Protein AF-A0A5J9SQ29-F1 (afdb_monomer)

Organism: NCBI:txid38414

Mean predicted aligned error: 18.51 Å

pLDDT: mean 70.19, std 15.28, range [40.69, 90.31]

Structure (mmCIF, N/CA/C/O backbone):
data_AF-A0A5J9SQ29-F1
#
_entry.id   AF-A0A5J9SQ29-F1
#
loop_
_atom_site.group_PDB
_atom_site.id
_atom_site.type_symbol
_atom_site.label_atom_id
_atom_site.label_alt_id
_atom_site.label_comp_id
_atom_site.label_asym_id
_atom_site.label_entity_id
_atom_site.label_seq_id
_atom_site.pdbx_PDB_ins_code
_atom_site.Cartn_x
_atom_site.Cartn_y
_atom_site.Cartn_z
_atom_site.occupancy
_atom_site.B_iso_or_equiv
_atom_site.auth_seq_id
_atom_site.auth_comp_id
_atom_site.auth_asym_id
_atom_site.auth_atom_id
_atom_site.pdbx_PDB_model_num
ATOM 1 N N . MET A 1 1 ? -43.396 -2.462 70.221 1.00 40.88 1 MET A N 1
ATOM 2 C CA . MET A 1 1 ? -44.172 -2.033 69.031 1.00 40.88 1 MET A CA 1
ATOM 3 C C . MET A 1 1 ? -44.087 -0.511 69.019 1.00 40.88 1 MET A C 1
ATOM 5 O O . MET A 1 1 ? -44.404 0.061 70.042 1.00 40.88 1 MET A O 1
ATOM 9 N N . ALA A 1 2 ? -43.525 0.202 68.047 1.00 40.69 2 ALA A N 1
ATOM 10 C CA . ALA A 1 2 ? -43.707 0.109 66.607 1.00 40.69 2 ALA A CA 1
ATOM 11 C C . ALA A 1 2 ? -42.445 0.567 65.846 1.00 40.69 2 ALA A C 1
ATOM 13 O O . ALA A 1 2 ? -41.628 1.330 66.358 1.00 40.69 2 ALA A O 1
ATOM 14 N N . ALA A 1 3 ? -42.313 0.053 64.627 1.00 44.06 3 ALA A N 1
ATOM 15 C CA . ALA A 1 3 ? -41.226 0.296 63.694 1.00 44.06 3 ALA A CA 1
ATOM 16 C C . ALA A 1 3 ? -41.378 1.662 63.004 1.00 44.06 3 ALA A C 1
ATOM 18 O O . ALA A 1 3 ? -42.453 1.976 62.498 1.00 44.06 3 ALA A O 1
ATOM 19 N N . SER A 1 4 ? -40.296 2.440 62.941 1.00 47.81 4 SER A N 1
ATOM 20 C CA . SER A 1 4 ? -40.213 3.632 62.095 1.00 47.81 4 SER A CA 1
ATOM 21 C C . SER A 1 4 ? -39.478 3.250 60.811 1.00 47.81 4 SER A C 1
ATOM 23 O O . SER A 1 4 ? -38.272 3.007 60.822 1.00 47.81 4 SER A O 1
ATOM 25 N N . GLY A 1 5 ? -40.234 3.089 59.725 1.00 48.06 5 GLY A N 1
ATOM 26 C CA . GLY A 1 5 ? -39.716 2.733 58.407 1.00 48.06 5 GLY A CA 1
ATOM 27 C C . GLY A 1 5 ? -39.146 3.952 57.690 1.00 48.06 5 GLY A C 1
ATOM 28 O O . GLY A 1 5 ? -39.892 4.817 57.238 1.00 48.06 5 GLY A O 1
ATOM 29 N N . SER A 1 6 ? -37.827 4.014 57.546 1.00 46.94 6 SER A N 1
ATOM 30 C CA . SER A 1 6 ? -37.160 4.944 56.639 1.00 46.94 6 SER A CA 1
ATOM 31 C C . SER A 1 6 ? -37.208 4.388 55.213 1.00 46.94 6 SER A C 1
ATOM 33 O O . SER A 1 6 ? -36.606 3.366 54.892 1.00 46.94 6 SER A O 1
ATOM 35 N N . SER A 1 7 ? -37.954 5.070 54.344 1.00 54.81 7 SER A N 1
ATOM 36 C CA . SER A 1 7 ? -37.957 4.806 52.902 1.00 54.81 7 SER A CA 1
ATOM 37 C C . SER A 1 7 ? -36.647 5.312 52.285 1.00 54.81 7 SER A C 1
ATOM 39 O O . SER A 1 7 ? -36.343 6.497 52.436 1.00 54.81 7 SER A O 1
ATOM 41 N N . PRO A 1 8 ? -35.861 4.484 51.572 1.00 57.00 8 PRO A N 1
ATOM 42 C CA . PRO A 1 8 ? -34.704 4.978 50.849 1.00 57.00 8 PRO A CA 1
ATOM 43 C C . PRO A 1 8 ? -35.161 5.529 49.495 1.00 57.00 8 PRO A C 1
ATOM 45 O O . PRO A 1 8 ? -35.565 4.785 48.600 1.00 57.00 8 PRO A O 1
ATOM 48 N N . THR A 1 9 ? -35.091 6.851 49.338 1.00 57.16 9 THR A N 1
ATOM 49 C CA . THR A 1 9 ? -35.248 7.529 48.046 1.00 57.16 9 THR A CA 1
ATOM 50 C C . THR A 1 9 ? -34.151 7.050 47.098 1.00 57.16 9 THR A C 1
ATOM 52 O O . THR A 1 9 ? -33.002 7.485 47.161 1.00 57.16 9 THR A O 1
ATOM 55 N N . ARG A 1 10 ? -34.502 6.109 46.221 1.00 59.84 10 ARG A N 1
ATOM 56 C CA . ARG A 1 10 ? -33.638 5.625 45.144 1.00 59.84 10 ARG A CA 1
ATOM 57 C C . ARG A 1 10 ? -33.474 6.743 44.102 1.00 59.84 10 ARG A C 1
ATOM 59 O O . ARG A 1 10 ? -34.488 7.248 43.618 1.00 59.84 10 ARG A O 1
ATOM 66 N N . PRO A 1 11 ? -32.242 7.134 43.729 1.00 67.19 11 PRO A N 1
ATOM 67 C CA . PRO A 1 11 ? -32.040 8.117 42.672 1.00 67.19 11 PRO A CA 1
ATOM 68 C C . PRO A 1 11 ? -32.558 7.571 41.329 1.00 67.19 11 PRO A C 1
ATOM 70 O O . PRO A 1 11 ? -32.560 6.351 41.117 1.00 67.19 11 PRO A O 1
ATOM 73 N N . PRO A 1 12 ? -33.019 8.447 40.416 1.00 66.56 12 PRO A N 1
ATOM 74 C CA . PRO A 1 12 ? -33.556 8.032 39.127 1.00 66.56 12 PRO A CA 1
ATOM 75 C C . PRO A 1 12 ? -32.499 7.252 38.331 1.00 66.56 12 PRO A C 1
ATOM 77 O O . PRO A 1 12 ? -31.305 7.551 38.432 1.00 66.56 12 PRO A O 1
ATOM 80 N N . PRO A 1 13 ? -32.900 6.245 37.534 1.00 62.16 13 PRO A N 1
ATOM 81 C CA . PRO A 1 13 ? -31.962 5.488 36.724 1.00 62.16 13 PRO A CA 1
ATOM 82 C C . PRO A 1 13 ? -31.289 6.448 35.743 1.00 62.16 13 PRO A C 1
ATOM 84 O O . PRO A 1 13 ? -31.943 7.028 34.875 1.00 62.16 13 PRO A O 1
ATOM 87 N N . ALA A 1 14 ? -29.976 6.625 35.894 1.00 63.59 14 ALA A N 1
ATOM 88 C CA . ALA A 1 14 ? -29.164 7.320 34.913 1.00 63.59 14 ALA A CA 1
ATOM 89 C C . ALA A 1 14 ? -29.457 6.697 33.545 1.00 63.59 14 ALA A C 1
ATOM 91 O O . ALA A 1 14 ? -29.268 5.490 33.359 1.00 63.59 14 ALA A O 1
ATOM 92 N N . LYS A 1 15 ? -29.951 7.506 32.599 1.00 56.66 15 LYS A N 1
ATOM 93 C CA . LYS A 1 15 ? -30.047 7.115 31.193 1.00 56.66 15 LYS A CA 1
ATOM 94 C C . LYS A 1 15 ? -28.647 6.679 30.773 1.00 56.66 15 LYS A C 1
ATOM 96 O O . LYS A 1 15 ? -27.782 7.516 30.523 1.00 56.66 15 LYS A O 1
ATOM 101 N N . ARG A 1 16 ? -28.410 5.366 30.728 1.00 62.19 16 ARG A N 1
ATOM 102 C CA . ARG A 1 16 ? -27.259 4.790 30.041 1.00 62.19 16 ARG A CA 1
ATOM 103 C C . ARG A 1 16 ? -27.449 5.163 28.583 1.00 62.19 16 ARG A C 1
ATOM 105 O O . ARG A 1 16 ? -28.179 4.501 27.853 1.00 62.19 16 ARG A O 1
ATOM 112 N N . GLN A 1 17 ? -26.853 6.286 28.200 1.00 61.72 17 GLN A N 1
ATOM 113 C CA . GLN A 1 17 ? -26.703 6.684 26.819 1.00 61.72 17 GLN A CA 1
ATOM 114 C C . GLN A 1 17 ? -25.849 5.589 26.179 1.00 61.72 17 GLN A C 1
ATOM 116 O O . GLN A 1 17 ? -24.621 5.635 26.240 1.00 61.72 17 GLN A O 1
ATOM 121 N N . ASN A 1 18 ? -26.496 4.561 25.634 1.00 60.41 18 ASN A N 1
ATOM 122 C CA . ASN A 1 18 ? -25.857 3.609 24.747 1.00 60.41 18 ASN A CA 1
ATOM 123 C C . ASN A 1 18 ? -25.561 4.394 23.469 1.00 60.41 18 ASN A C 1
ATOM 125 O O . ASN A 1 18 ? -26.357 4.413 22.533 1.00 60.41 18 ASN A O 1
ATOM 129 N N . LYS A 1 19 ? -24.475 5.177 23.497 1.00 59.66 19 LYS A N 1
ATOM 130 C CA . LYS A 1 19 ? -23.898 5.732 22.281 1.00 59.66 19 LYS A CA 1
ATOM 131 C C . LYS A 1 19 ? -23.641 4.504 21.415 1.00 59.66 19 LYS A C 1
ATOM 133 O O . LYS A 1 19 ? -22.933 3.619 21.900 1.00 59.66 19 LYS A O 1
ATOM 138 N N . PRO A 1 20 ? -24.242 4.390 20.220 1.00 60.03 20 PRO A N 1
ATOM 139 C CA . PRO A 1 20 ? -23.885 3.297 19.339 1.00 60.03 20 PRO A CA 1
ATOM 140 C C . PRO A 1 20 ? -22.364 3.337 19.231 1.00 60.03 20 PRO A C 1
ATOM 142 O O . PRO A 1 20 ? -21.796 4.395 18.946 1.00 60.03 20 PRO A O 1
ATOM 145 N N . SER A 1 21 ? -21.706 2.228 19.570 1.00 60.19 21 SER A N 1
ATOM 146 C CA . SER A 1 21 ? -20.301 2.032 19.241 1.00 60.19 21 SER A CA 1
ATOM 147 C C . SER A 1 21 ? -20.232 2.032 17.724 1.00 60.19 21 SER A C 1
ATOM 149 O O . SER A 1 21 ? -20.311 0.991 17.080 1.00 60.19 21 SER A O 1
ATOM 151 N N . THR A 1 22 ? -20.187 3.223 17.136 1.00 54.25 22 THR A N 1
ATOM 152 C CA . THR A 1 22 ? -19.900 3.411 15.730 1.00 54.25 22 THR A CA 1
ATOM 153 C C . THR A 1 22 ? -18.457 2.976 15.592 1.00 54.25 22 THR A C 1
ATOM 155 O O . THR A 1 22 ? -17.545 3.755 15.881 1.00 54.25 22 THR A O 1
ATOM 158 N N . THR A 1 23 ? -18.248 1.708 15.229 1.00 55.56 23 THR A N 1
ATOM 159 C CA . THR A 1 23 ? -16.948 1.187 14.810 1.00 55.56 23 THR A CA 1
ATOM 160 C C . THR A 1 23 ? -16.561 1.984 13.580 1.00 55.56 23 THR A C 1
ATOM 162 O O . THR A 1 23 ? -16.916 1.675 12.446 1.00 55.56 23 THR A O 1
ATOM 165 N N . THR A 1 24 ? -15.930 3.119 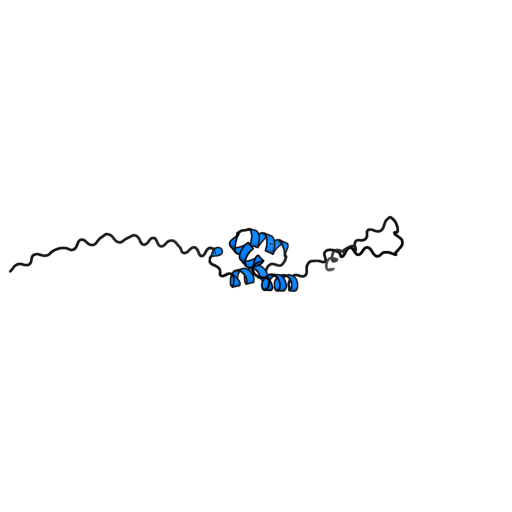13.839 1.00 64.94 24 THR A N 1
ATOM 166 C CA . THR A 1 24 ? -15.477 4.027 12.807 1.00 64.94 24 THR A CA 1
ATOM 167 C C . THR A 1 24 ? -14.293 3.327 12.166 1.00 64.94 24 THR A C 1
ATOM 169 O O . THR A 1 24 ? -13.574 2.589 12.832 1.00 64.94 24 THR A O 1
ATOM 172 N N . VAL A 1 25 ? -14.049 3.536 10.880 1.00 66.69 25 VAL A N 1
ATOM 173 C CA . VAL A 1 25 ? -12.948 2.862 10.170 1.00 66.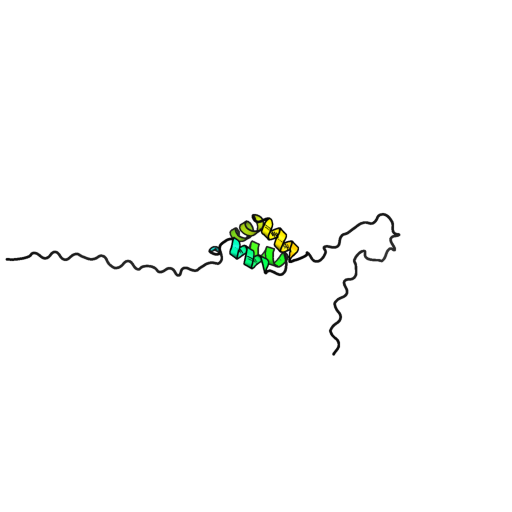69 25 VAL A CA 1
ATOM 174 C C . VAL A 1 25 ? -11.565 3.192 10.803 1.00 66.69 25 VAL A C 1
ATOM 176 O O . VAL A 1 25 ? -10.580 2.501 10.579 1.00 66.69 25 VAL A O 1
ATOM 179 N N . HIS A 1 26 ? -11.504 4.197 11.689 1.00 65.81 26 HIS A N 1
ATOM 180 C CA . HIS A 1 26 ? -10.392 4.501 12.601 1.00 65.81 26 HIS A CA 1
ATOM 181 C C . HIS A 1 26 ? -10.152 3.498 13.744 1.00 65.81 26 HIS A C 1
ATOM 183 O O . HIS A 1 26 ? -9.068 3.496 14.313 1.00 65.81 26 HIS A O 1
ATOM 189 N N . SER A 1 27 ? -11.141 2.681 14.106 1.00 68.12 27 SER A N 1
ATOM 190 C CA . SER A 1 27 ? -11.036 1.630 15.126 1.00 68.12 27 SER A CA 1
ATOM 191 C C . SER A 1 27 ? -10.449 0.328 14.577 1.00 68.12 27 SER A C 1
ATOM 193 O O . SER A 1 27 ? -10.191 -0.590 15.351 1.00 68.12 27 SER A O 1
ATOM 195 N N . LEU A 1 28 ? -10.253 0.222 13.256 1.00 73.88 28 LEU A N 1
ATOM 196 C CA . LEU A 1 28 ? -9.540 -0.901 12.658 1.00 73.88 28 LEU A CA 1
ATOM 197 C C . LEU A 1 28 ? -8.062 -0.803 13.051 1.00 73.88 28 LEU A C 1
ATOM 199 O O . LEU A 1 28 ? -7.444 0.248 12.878 1.00 73.88 28 LEU A O 1
ATOM 203 N N . GLY A 1 29 ? -7.500 -1.892 13.577 1.00 81.19 29 GLY A N 1
ATOM 204 C CA . GLY A 1 29 ? -6.068 -1.968 13.863 1.00 81.19 29 GLY A CA 1
ATOM 205 C C . GLY A 1 29 ? -5.229 -1.733 12.603 1.00 81.19 29 GLY A C 1
ATOM 206 O O . GLY A 1 29 ? -5.678 -2.018 11.488 1.00 81.19 29 GLY A O 1
ATOM 207 N N . GLU A 1 30 ? -4.007 -1.226 12.779 1.00 83.44 30 GLU A N 1
ATOM 208 C CA . GLU A 1 30 ? -3.121 -0.873 11.663 1.00 83.44 30 GLU A CA 1
ATOM 209 C C . GLU A 1 30 ? -2.884 -2.062 10.721 1.00 83.44 30 GLU A C 1
ATOM 211 O O . GLU A 1 30 ? -2.945 -1.896 9.506 1.00 83.44 30 GLU A O 1
ATOM 216 N N . ASP A 1 31 ? -2.727 -3.277 11.251 1.00 84.75 31 ASP A N 1
ATOM 217 C CA . ASP A 1 31 ? -2.525 -4.487 10.444 1.00 84.75 31 ASP A CA 1
ATOM 218 C C . ASP A 1 31 ? -3.698 -4.783 9.502 1.00 84.75 31 ASP A C 1
ATOM 220 O O . ASP A 1 31 ? -3.500 -5.107 8.328 1.00 84.75 31 ASP A O 1
ATOM 224 N N . LEU A 1 32 ? -4.931 -4.630 9.997 1.00 87.38 32 LEU A N 1
ATOM 225 C CA . LEU A 1 32 ? -6.139 -4.867 9.210 1.00 87.38 32 LEU A CA 1
ATOM 226 C C . LEU A 1 32 ? -6.319 -3.783 8.144 1.00 87.38 32 LEU A C 1
ATOM 228 O O . LEU A 1 32 ? -6.662 -4.082 7.001 1.00 87.38 32 LEU A O 1
ATOM 232 N N . LEU A 1 33 ? -6.030 -2.529 8.494 1.00 88.00 33 LEU A N 1
ATOM 233 C CA . LEU A 1 33 ? -6.028 -1.420 7.545 1.00 88.00 33 LEU A CA 1
ATOM 234 C C . LEU A 1 33 ? -5.014 -1.654 6.414 1.00 88.00 33 LEU A C 1
ATOM 236 O O . LEU A 1 33 ? -5.340 -1.479 5.239 1.00 88.00 33 LEU A O 1
ATOM 240 N N . LEU A 1 34 ? -3.796 -2.081 6.754 1.00 87.62 34 LEU A N 1
ATOM 241 C CA . LEU A 1 34 ? -2.759 -2.398 5.775 1.00 87.62 34 LEU A CA 1
ATOM 242 C C . LEU A 1 34 ? -3.162 -3.586 4.893 1.00 87.62 34 LEU A C 1
ATOM 244 O O . LEU A 1 34 ? -2.901 -3.552 3.694 1.00 87.62 34 LEU A O 1
ATOM 248 N N . ALA A 1 35 ? -3.833 -4.604 5.438 1.00 88.81 35 ALA A N 1
ATOM 249 C CA . ALA A 1 35 ? -4.356 -5.718 4.646 1.00 88.81 35 ALA A CA 1
ATOM 250 C C . ALA A 1 35 ? -5.392 -5.254 3.606 1.00 88.81 35 ALA A C 1
ATOM 252 O O . ALA A 1 35 ? -5.283 -5.616 2.435 1.00 88.81 35 ALA A O 1
ATOM 253 N N . ILE A 1 36 ? -6.331 -4.382 3.996 1.00 88.44 36 ILE A N 1
ATOM 254 C CA . ILE A 1 36 ? -7.323 -3.788 3.080 1.00 88.44 36 ILE A CA 1
ATOM 255 C C . ILE A 1 36 ? -6.622 -2.979 1.986 1.00 88.44 36 ILE A C 1
ATOM 257 O O . ILE A 1 36 ? -6.925 -3.102 0.800 1.00 88.44 36 ILE A O 1
ATOM 261 N N . PHE A 1 37 ? -5.642 -2.165 2.369 1.00 88.94 37 PHE A N 1
ATOM 262 C CA . PHE A 1 37 ? -4.875 -1.365 1.423 1.00 88.94 37 PHE A CA 1
ATOM 263 C C . PHE A 1 37 ? -4.017 -2.193 0.468 1.00 88.94 37 PHE A C 1
ATOM 265 O O . PHE A 1 37 ? -3.731 -1.730 -0.635 1.00 88.94 37 PHE A O 1
ATOM 272 N N . LEU A 1 38 ? -3.635 -3.415 0.839 1.00 88.12 38 LEU A N 1
ATOM 273 C CA . LEU A 1 38 ? -2.885 -4.316 -0.034 1.00 88.12 38 LEU A CA 1
ATOM 274 C C . LEU A 1 38 ? -3.736 -4.835 -1.204 1.00 88.12 38 LEU A C 1
ATOM 276 O O . LEU A 1 38 ? -3.199 -5.120 -2.274 1.00 88.12 38 LEU A O 1
ATOM 280 N N . GLN A 1 39 ? -5.056 -4.892 -1.016 1.00 86.94 39 GLN A N 1
ATOM 281 C CA . GLN A 1 39 ? -6.024 -5.304 -2.031 1.00 86.94 39 GLN A CA 1
ATOM 282 C C . GLN A 1 39 ? -6.263 -4.228 -3.109 1.00 86.94 39 GLN A C 1
ATOM 284 O O . GLN A 1 39 ? -6.885 -4.505 -4.133 1.00 86.94 39 GLN A O 1
ATOM 289 N N . LEU A 1 40 ? -5.775 -2.996 -2.917 1.00 87.38 40 LEU A N 1
ATOM 290 C CA . LEU A 1 40 ? -5.951 -1.918 -3.893 1.00 87.38 40 LEU A CA 1
ATOM 291 C C . LEU A 1 40 ? -5.087 -2.163 -5.144 1.00 87.38 40 LEU A C 1
ATOM 293 O O . LEU A 1 40 ? -3.881 -2.323 -5.001 1.00 87.38 40 LEU A O 1
ATOM 297 N N . PRO A 1 41 ? -5.647 -2.094 -6.366 1.00 79.50 41 PRO A N 1
ATOM 298 C CA . PRO A 1 41 ? -4.967 -2.505 -7.601 1.00 79.50 41 PRO A CA 1
ATOM 299 C C . PRO A 1 41 ? -3.935 -1.497 -8.130 1.00 79.50 41 PRO A C 1
ATOM 301 O O . PRO A 1 41 ? -3.260 -1.756 -9.121 1.00 79.50 41 PRO A O 1
ATOM 304 N N . SER A 1 42 ? -3.847 -0.297 -7.542 1.00 81.50 42 SER A N 1
ATOM 305 C CA . SER A 1 42 ? -2.920 0.735 -8.013 1.00 81.50 42 SER A CA 1
ATOM 306 C C . SER A 1 42 ? -2.375 1.606 -6.888 1.00 81.50 42 SER A C 1
ATOM 308 O O . SER A 1 42 ? -3.062 1.911 -5.904 1.00 81.50 42 SER A O 1
ATOM 310 N N . LEU A 1 43 ? -1.144 2.089 -7.074 1.00 82.62 43 LEU A N 1
ATOM 311 C CA . LEU A 1 43 ? -0.508 3.023 -6.147 1.00 82.62 43 LEU A CA 1
ATOM 312 C C . LEU A 1 43 ? -1.306 4.329 -6.020 1.00 82.62 43 LEU A C 1
ATOM 314 O O . LEU A 1 43 ? -1.432 4.871 -4.927 1.00 82.62 43 LEU A O 1
ATOM 318 N N . ALA A 1 44 ? -1.901 4.809 -7.114 1.00 83.00 44 ALA A N 1
ATOM 319 C CA . ALA A 1 44 ? -2.715 6.021 -7.106 1.00 83.00 44 ALA A CA 1
ATOM 320 C C . ALA A 1 44 ? -3.979 5.868 -6.241 1.00 83.00 44 ALA A C 1
ATOM 322 O O . ALA A 1 44 ? -4.356 6.795 -5.522 1.00 83.00 44 ALA A O 1
ATOM 323 N N . THR A 1 45 ? -4.634 4.702 -6.280 1.00 86.12 45 THR A N 1
ATOM 324 C CA . THR A 1 45 ? -5.769 4.401 -5.391 1.00 86.12 45 THR A CA 1
ATOM 325 C C . THR A 1 45 ? -5.338 4.258 -3.938 1.00 86.12 45 THR A C 1
ATOM 327 O O . THR A 1 45 ? -6.016 4.793 -3.066 1.00 86.12 45 THR A O 1
ATOM 330 N N . LEU A 1 46 ? -4.187 3.630 -3.675 1.00 88.69 46 LEU A N 1
ATOM 331 C CA . LEU A 1 46 ? -3.616 3.542 -2.329 1.00 88.69 46 LEU A CA 1
ATOM 332 C C . LEU A 1 46 ? -3.352 4.926 -1.734 1.00 88.69 46 LEU A C 1
ATOM 334 O O . LEU A 1 46 ? -3.767 5.207 -0.614 1.00 88.69 46 LEU A O 1
ATOM 338 N N . VAL A 1 47 ? -2.696 5.808 -2.490 1.00 87.19 47 VAL A N 1
ATOM 339 C CA . VAL A 1 47 ? -2.382 7.166 -2.030 1.00 87.19 47 VAL A CA 1
ATOM 340 C C . VAL A 1 47 ? -3.663 7.950 -1.755 1.00 87.19 47 VAL A C 1
ATOM 342 O O . VAL A 1 47 ? -3.780 8.552 -0.691 1.00 87.19 47 VAL A O 1
ATOM 345 N N . ARG A 1 48 ? -4.654 7.902 -2.655 1.00 87.88 48 ARG A N 1
ATOM 346 C CA . ARG A 1 48 ? -5.946 8.570 -2.429 1.00 87.88 48 ARG A CA 1
ATOM 347 C C . ARG A 1 48 ? -6.653 8.054 -1.176 1.00 87.88 48 ARG A C 1
ATOM 349 O O . ARG A 1 48 ? -7.097 8.866 -0.373 1.00 87.88 48 ARG A O 1
ATOM 356 N N . ALA A 1 49 ? -6.701 6.737 -0.976 1.00 90.31 49 ALA A N 1
ATOM 357 C CA . ALA A 1 49 ? -7.317 6.133 0.203 1.00 90.31 49 ALA A CA 1
ATOM 358 C C . ALA A 1 49 ? -6.580 6.519 1.497 1.00 90.31 49 ALA A C 1
ATOM 360 O O . ALA A 1 49 ? -7.207 6.951 2.462 1.00 90.31 49 ALA A O 1
ATOM 361 N N . ALA A 1 50 ? -5.249 6.453 1.509 1.00 88.25 50 ALA A N 1
ATOM 362 C CA . ALA A 1 50 ? -4.442 6.793 2.678 1.00 88.25 50 ALA A CA 1
ATOM 363 C C . ALA A 1 50 ? -4.530 8.282 3.054 1.00 88.25 50 ALA A C 1
ATOM 365 O O . ALA A 1 50 ? -4.434 8.624 4.228 1.00 88.25 50 ALA A O 1
ATOM 366 N N . LEU A 1 51 ? -4.730 9.175 2.080 1.00 88.00 51 LEU A N 1
ATOM 367 C CA . LEU A 1 51 ? -4.855 10.615 2.319 1.00 88.00 51 LEU A CA 1
ATOM 368 C C . LEU A 1 51 ? -6.219 11.045 2.875 1.00 88.00 51 LEU A C 1
ATOM 370 O O . LEU A 1 51 ? -6.335 12.182 3.328 1.00 88.00 51 LEU A O 1
ATOM 374 N N . THR A 1 52 ? -7.222 10.161 2.900 1.00 88.81 52 THR A N 1
ATOM 375 C CA . THR A 1 52 ? -8.536 10.468 3.496 1.00 88.81 52 THR A CA 1
ATOM 376 C C . THR A 1 52 ? -8.437 10.794 4.984 1.00 88.81 52 THR A C 1
ATOM 378 O O . THR A 1 52 ? -9.218 11.598 5.490 1.00 88.81 52 THR A O 1
ATOM 381 N N . CYS A 1 53 ? -7.451 10.230 5.692 1.00 83.44 53 CYS A N 1
ATOM 382 C CA . CYS A 1 53 ? -7.181 10.611 7.068 1.00 83.44 53 CYS A CA 1
ATOM 383 C C . CYS A 1 53 ? -5.706 10.476 7.474 1.00 83.44 53 CYS A C 1
ATOM 385 O O . CYS A 1 53 ? -4.947 9.637 6.987 1.00 83.44 53 CYS A O 1
ATOM 387 N N . ARG A 1 54 ? -5.294 11.318 8.430 1.00 85.38 54 ARG A N 1
ATOM 388 C CA . ARG A 1 54 ? -3.908 11.369 8.924 1.00 85.38 54 ARG A CA 1
ATOM 389 C C . ARG A 1 54 ? -3.428 10.046 9.545 1.00 85.38 54 ARG A C 1
ATOM 391 O O . ARG A 1 54 ? -2.304 9.663 9.224 1.00 85.38 54 ARG A O 1
ATOM 398 N N . PRO A 1 55 ? -4.229 9.328 10.363 1.00 86.38 55 PRO A N 1
ATOM 399 C CA . PRO A 1 55 ? -3.804 8.049 10.933 1.00 86.38 55 PRO A CA 1
ATOM 400 C C . PRO A 1 55 ? -3.511 6.985 9.871 1.00 86.38 55 PRO A C 1
ATOM 402 O O . PRO A 1 55 ? -2.529 6.262 9.985 1.00 86.38 55 PRO A O 1
ATOM 405 N N . TRP A 1 56 ? -4.299 6.920 8.793 1.00 88.19 56 TRP A N 1
ATOM 406 C CA . TRP A 1 56 ? -4.076 5.932 7.732 1.00 88.19 56 TRP A CA 1
ATOM 407 C C . TRP A 1 56 ? -2.841 6.244 6.907 1.00 88.19 56 TRP A C 1
ATOM 409 O O . TRP A 1 56 ? -2.045 5.350 6.618 1.00 88.19 56 TRP A O 1
ATOM 419 N N . ARG A 1 57 ? -2.638 7.525 6.577 1.00 88.44 57 ARG A N 1
ATOM 420 C CA . ARG A 1 57 ? -1.391 7.980 5.960 1.00 88.44 57 ARG A CA 1
ATOM 421 C C . ARG A 1 57 ? -0.189 7.594 6.818 1.00 88.44 57 ARG A C 1
ATOM 423 O O . ARG A 1 57 ? 0.806 7.129 6.267 1.00 88.44 57 ARG A O 1
ATOM 430 N N . HIS A 1 58 ? -0.279 7.791 8.133 1.00 87.81 58 HIS A N 1
ATOM 431 C CA . HIS A 1 58 ? 0.783 7.427 9.063 1.00 87.81 58 HIS A CA 1
ATOM 432 C C . HIS A 1 58 ? 1.038 5.914 9.055 1.00 87.81 58 HIS A C 1
ATOM 434 O O . HIS A 1 58 ? 2.163 5.516 8.783 1.00 87.81 58 HIS A O 1
ATOM 440 N N . ALA A 1 59 ? 0.011 5.077 9.226 1.00 88.94 59 ALA A N 1
ATOM 441 C CA . ALA A 1 59 ? 0.149 3.615 9.208 1.00 88.94 59 ALA A CA 1
ATOM 442 C C . ALA A 1 59 ? 0.826 3.098 7.920 1.00 88.94 59 ALA A C 1
ATOM 444 O O . ALA A 1 59 ? 1.745 2.278 7.961 1.00 88.94 59 ALA A O 1
ATOM 445 N N . VAL A 1 60 ? 0.437 3.635 6.758 1.00 88.38 60 VAL A N 1
ATOM 446 C CA . VAL A 1 60 ? 1.037 3.275 5.461 1.00 88.38 60 VAL A CA 1
ATOM 447 C C . VAL A 1 60 ? 2.482 3.764 5.328 1.00 88.38 60 VAL A C 1
ATOM 449 O O . VAL A 1 60 ? 3.339 3.039 4.815 1.00 88.38 60 VAL A O 1
ATOM 452 N N . ALA A 1 61 ? 2.772 4.995 5.754 1.00 86.50 61 ALA A N 1
ATOM 453 C CA . ALA A 1 61 ? 4.108 5.582 5.649 1.00 86.50 61 ALA A CA 1
ATOM 454 C C . ALA A 1 61 ? 5.109 4.909 6.602 1.00 86.50 61 ALA A C 1
ATOM 456 O O . ALA A 1 61 ? 6.241 4.614 6.200 1.00 86.50 61 ALA A O 1
ATOM 457 N N . SER A 1 62 ? 4.662 4.617 7.822 1.00 88.00 62 SER A N 1
ATOM 458 C CA . SER A 1 62 ? 5.443 4.016 8.903 1.00 88.00 62 SER A CA 1
ATOM 459 C C . SER A 1 62 ? 5.701 2.523 8.708 1.00 88.00 62 SER A C 1
ATOM 461 O O . SER A 1 62 ? 6.538 1.969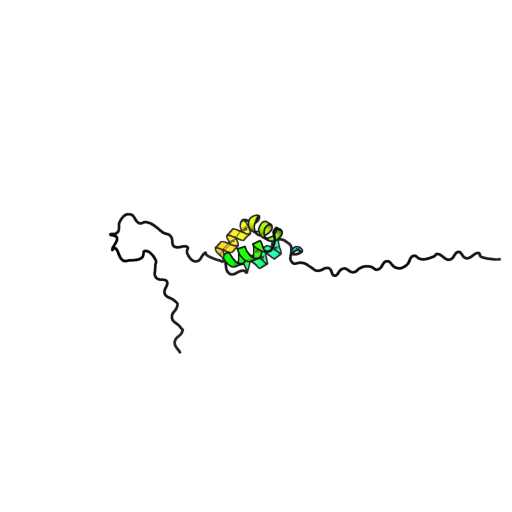 9.412 1.00 88.00 62 SER A O 1
ATOM 463 N N . SER A 1 63 ? 5.069 1.874 7.718 1.00 88.94 63 SER A N 1
ATOM 464 C CA . SER A 1 63 ? 5.308 0.468 7.370 1.00 88.94 63 SER A CA 1
ATOM 465 C C . SER A 1 63 ? 6.103 0.308 6.058 1.00 88.94 63 SER A C 1
ATOM 467 O O . SER A 1 63 ? 5.546 0.315 4.953 1.00 88.94 63 SER A O 1
ATOM 469 N N . PRO A 1 64 ? 7.441 0.125 6.116 1.00 86.50 64 PRO A N 1
ATOM 470 C CA . PRO A 1 64 ? 8.254 -0.185 4.938 1.00 86.50 64 PRO A CA 1
ATOM 471 C C . PRO A 1 64 ? 7.917 -1.550 4.331 1.00 86.50 64 PRO A C 1
ATOM 473 O O . PRO A 1 64 ? 7.959 -1.713 3.112 1.00 86.50 64 PRO A O 1
ATOM 476 N N . ALA A 1 65 ? 7.584 -2.533 5.173 1.00 88.94 65 ALA A N 1
ATOM 477 C CA . ALA A 1 65 ? 7.256 -3.887 4.737 1.00 88.94 65 ALA A CA 1
ATOM 478 C C . ALA A 1 65 ? 5.988 -3.907 3.875 1.00 88.94 65 ALA A C 1
ATOM 480 O O . ALA A 1 65 ? 5.987 -4.531 2.813 1.00 88.94 65 ALA A O 1
ATOM 481 N N . PHE A 1 66 ? 4.956 -3.161 4.282 1.00 89.19 66 PHE A N 1
ATOM 482 C CA . PHE A 1 66 ? 3.741 -2.977 3.495 1.00 89.19 66 PHE A CA 1
ATOM 483 C C . PHE A 1 66 ? 4.049 -2.385 2.116 1.00 89.19 66 PHE A C 1
ATOM 485 O O . PHE A 1 66 ? 3.678 -2.966 1.100 1.00 89.19 66 PHE A O 1
ATOM 492 N N . ARG A 1 67 ? 4.804 -1.279 2.058 1.00 86.50 67 ARG A N 1
ATOM 493 C CA . ARG A 1 67 ? 5.144 -0.609 0.790 1.00 86.50 67 ARG A CA 1
ATOM 494 C C . ARG A 1 67 ? 5.932 -1.509 -0.165 1.00 86.50 67 ARG A C 1
ATOM 496 O O . ARG A 1 67 ? 5.704 -1.451 -1.371 1.00 86.50 67 ARG A O 1
ATOM 503 N N . ARG A 1 68 ? 6.835 -2.348 0.356 1.00 86.25 68 ARG A N 1
ATOM 504 C CA . ARG A 1 68 ? 7.565 -3.344 -0.448 1.00 86.25 68 ARG A CA 1
ATOM 505 C C . ARG A 1 68 ? 6.625 -4.398 -1.028 1.00 86.25 68 ARG A C 1
ATOM 507 O O . ARG A 1 68 ? 6.668 -4.633 -2.229 1.00 86.25 68 ARG A O 1
ATOM 514 N N . ARG A 1 69 ? 5.752 -4.981 -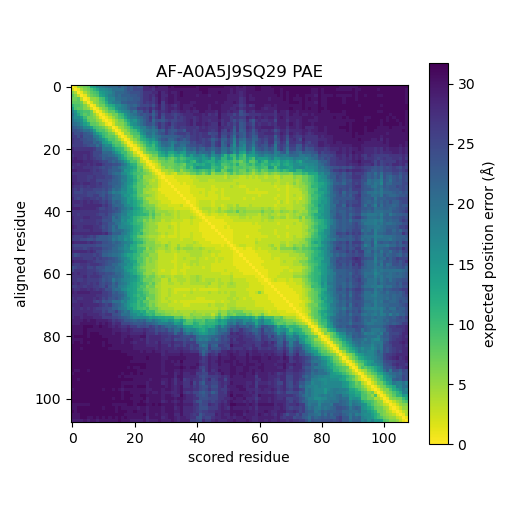0.199 1.00 87.75 69 ARG A N 1
ATOM 515 C CA . ARG A 1 69 ? 4.757 -5.973 -0.643 1.00 87.75 69 ARG A CA 1
ATOM 516 C C . ARG A 1 69 ? 3.799 -5.386 -1.670 1.00 87.75 69 ARG A C 1
ATOM 518 O O . ARG A 1 69 ? 3.568 -6.003 -2.698 1.00 87.75 69 ARG A O 1
ATOM 525 N N . PHE A 1 70 ? 3.313 -4.171 -1.430 1.00 87.12 70 PHE A N 1
ATOM 526 C CA . PHE A 1 70 ? 2.431 -3.474 -2.357 1.00 87.12 70 PHE A CA 1
ATOM 527 C C . PHE A 1 70 ? 3.096 -3.273 -3.724 1.00 87.12 70 PHE A C 1
ATOM 529 O O . PHE A 1 70 ? 2.497 -3.589 -4.737 1.00 87.12 70 PHE A O 1
ATOM 536 N N . ARG A 1 71 ? 4.353 -2.813 -3.772 1.00 83.44 71 ARG A N 1
ATOM 537 C CA . ARG A 1 71 ? 5.095 -2.652 -5.038 1.00 83.44 71 ARG A CA 1
ATOM 538 C C . ARG A 1 71 ? 5.427 -3.977 -5.729 1.00 83.44 71 ARG A C 1
ATOM 540 O O . ARG A 1 71 ? 5.534 -3.997 -6.946 1.00 83.44 71 ARG A O 1
ATOM 547 N N . ALA A 1 72 ? 5.616 -5.053 -4.967 1.00 85.31 72 ALA A N 1
ATOM 548 C CA . ALA A 1 72 ? 5.843 -6.385 -5.523 1.00 85.31 72 ALA A CA 1
ATOM 549 C C . ALA A 1 72 ? 4.567 -6.967 -6.155 1.00 85.31 72 ALA A C 1
ATOM 551 O O . ALA A 1 72 ? 4.643 -7.619 -7.190 1.00 85.31 72 ALA A O 1
ATOM 552 N N . LEU A 1 73 ? 3.405 -6.713 -5.542 1.00 84.56 73 LEU A N 1
ATOM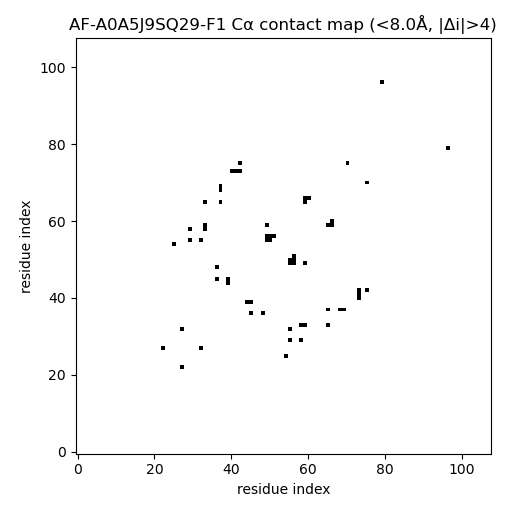 553 C CA . LEU A 1 73 ? 2.096 -7.147 -6.044 1.00 84.56 73 LEU A CA 1
ATOM 554 C C . LEU A 1 73 ? 1.564 -6.251 -7.165 1.00 84.56 73 LEU A C 1
ATOM 556 O O . LEU A 1 73 ? 0.875 -6.734 -8.057 1.00 84.56 73 LEU A O 1
ATOM 560 N N . HIS A 1 74 ? 1.909 -4.965 -7.125 1.00 81.00 74 HIS A N 1
ATOM 561 C CA . HIS A 1 74 ? 1.492 -3.952 -8.091 1.00 81.00 74 HIS A CA 1
ATOM 562 C C . HIS A 1 74 ? 2.737 -3.348 -8.743 1.00 81.00 74 HIS A C 1
ATOM 564 O O . HIS A 1 74 ? 3.167 -2.258 -8.337 1.00 81.00 74 HIS A O 1
ATOM 570 N N . PRO A 1 75 ? 3.349 -4.048 -9.723 1.00 69.44 75 PRO A N 1
ATOM 571 C CA . PRO A 1 75 ? 4.447 -3.492 -10.492 1.00 69.44 75 PRO A CA 1
ATOM 572 C C . PRO A 1 75 ? 3.996 -2.146 -11.060 1.00 69.44 75 PRO A C 1
ATOM 574 O O . PRO A 1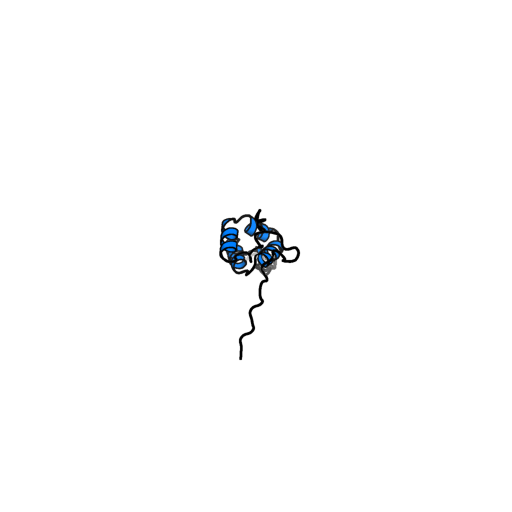 75 ? 2.911 -2.073 -11.647 1.00 69.44 75 PRO A O 1
ATOM 577 N N . PRO A 1 76 ? 4.767 -1.061 -10.872 1.00 65.44 76 PRO A N 1
ATOM 578 C CA . PRO A 1 76 ? 4.435 0.184 -11.535 1.00 65.44 76 PRO A CA 1
ATOM 579 C C . PRO A 1 76 ? 4.383 -0.111 -13.039 1.00 65.44 76 PRO A C 1
ATOM 581 O O . PRO A 1 76 ? 5.338 -0.707 -13.549 1.00 65.44 76 PRO A O 1
ATOM 584 N N . PRO A 1 77 ? 3.299 0.258 -13.751 1.00 61.53 77 PRO A N 1
ATOM 585 C CA . PRO A 1 77 ? 3.332 0.227 -15.204 1.00 61.53 77 PRO A CA 1
ATOM 586 C C . PRO A 1 77 ? 4.544 1.063 -15.589 1.00 61.53 77 PRO A C 1
ATOM 588 O O . PRO A 1 77 ? 4.636 2.213 -15.158 1.00 61.53 77 PRO A O 1
ATOM 591 N N . PHE A 1 78 ? 5.515 0.414 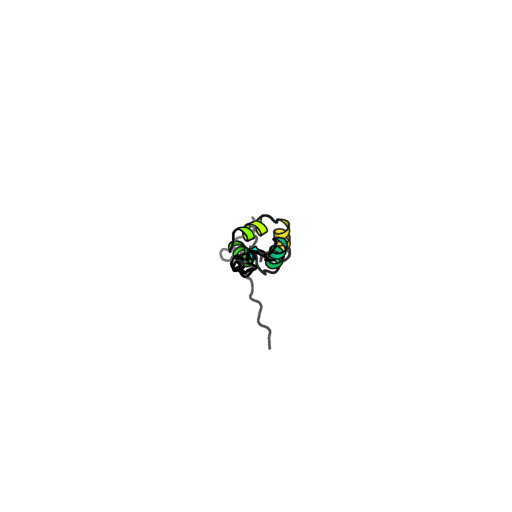-16.235 1.00 57.03 78 PHE A N 1
ATOM 592 C CA . PHE A 1 78 ? 6.855 0.928 -16.482 1.00 57.03 78 PHE A CA 1
ATOM 593 C C . PHE A 1 78 ? 6.806 2.435 -16.754 1.00 57.03 78 PHE A C 1
ATOM 595 O O . PHE A 1 78 ? 6.360 2.863 -17.818 1.00 57.03 78 PHE A O 1
ATOM 602 N N . LEU A 1 79 ? 7.229 3.251 -15.781 1.00 60.41 79 LEU A N 1
ATOM 603 C CA . LEU A 1 79 ? 7.608 4.624 -16.083 1.00 60.41 79 LEU A CA 1
ATOM 604 C C . LEU A 1 79 ? 8.788 4.467 -17.032 1.00 60.41 79 LEU A C 1
ATOM 606 O O . LEU A 1 79 ? 9.830 3.973 -16.603 1.00 60.41 79 LEU A O 1
ATOM 610 N N . GLY A 1 80 ? 8.562 4.750 -18.318 1.00 55.25 80 GLY A N 1
ATOM 611 C CA . GLY A 1 80 ? 9.535 4.542 -19.383 1.00 55.25 80 GLY A CA 1
ATOM 612 C C . GLY A 1 80 ? 10.927 4.954 -18.920 1.00 55.25 80 GLY A C 1
ATOM 613 O O . GLY A 1 80 ? 11.145 6.093 -18.509 1.00 55.25 80 GLY A O 1
ATOM 614 N N . LEU A 1 81 ? 11.850 3.996 -18.917 1.00 53.81 81 LEU A N 1
ATOM 615 C CA . LEU A 1 81 ? 13.255 4.265 -18.664 1.00 53.81 81 LEU A CA 1
ATOM 616 C C . LEU A 1 81 ? 13.768 5.097 -19.843 1.00 53.81 81 LEU A C 1
ATOM 618 O O . LEU A 1 81 ? 14.026 4.558 -20.917 1.00 53.81 81 LEU A O 1
ATOM 622 N N . PHE A 1 82 ? 13.883 6.411 -19.658 1.00 55.91 82 PHE A N 1
ATOM 623 C CA . PHE A 1 82 ? 14.544 7.297 -20.614 1.00 55.91 82 PHE A CA 1
ATOM 624 C C . PHE A 1 82 ? 16.058 7.075 -20.532 1.00 55.91 82 PHE A C 1
ATOM 626 O O . PHE A 1 82 ? 16.777 7.830 -19.881 1.00 55.91 82 PHE A O 1
ATOM 633 N N . PHE A 1 83 ? 16.557 6.010 -21.156 1.00 47.09 83 PHE A N 1
ATOM 634 C CA . PHE A 1 83 ? 17.986 5.893 -21.418 1.00 47.09 83 PHE A CA 1
ATOM 635 C C . PHE A 1 83 ? 18.314 6.753 -22.636 1.00 47.09 83 PHE A C 1
ATOM 637 O O . PHE A 1 83 ? 17.938 6.423 -23.759 1.00 47.09 83 PHE A O 1
ATOM 644 N N . GLN A 1 84 ? 19.030 7.857 -22.426 1.00 47.94 84 GLN A N 1
ATOM 645 C CA . GLN A 1 84 ? 19.747 8.506 -23.515 1.00 47.94 84 GLN A CA 1
ATOM 646 C C . GLN A 1 84 ? 20.924 7.591 -23.871 1.00 47.94 84 GLN A C 1
ATOM 648 O O . GLN A 1 84 ? 21.961 7.629 -23.217 1.00 47.94 84 GLN A O 1
ATOM 653 N N . VAL A 1 85 ? 20.738 6.710 -24.857 1.00 48.94 85 VAL A N 1
ATOM 654 C CA . VAL A 1 85 ? 21.838 5.941 -25.451 1.00 48.94 85 VAL A CA 1
ATOM 655 C C . VAL A 1 85 ? 22.722 6.945 -26.199 1.00 48.94 85 VAL A C 1
ATOM 657 O O . VAL A 1 85 ? 22.243 7.555 -27.158 1.00 48.94 85 VAL A O 1
ATOM 660 N N . PRO A 1 86 ? 23.984 7.183 -25.793 1.00 50.62 86 PRO A N 1
ATOM 661 C CA . PRO A 1 86 ? 24.882 8.002 -26.583 1.00 50.62 86 PRO A CA 1
ATOM 662 C C . PRO A 1 86 ? 25.377 7.133 -27.739 1.00 50.62 86 PRO A C 1
ATOM 664 O O . PRO A 1 86 ? 26.304 6.346 -27.577 1.00 50.62 86 PRO A O 1
ATOM 667 N N . GLY A 1 87 ? 24.710 7.236 -28.888 1.00 54.78 87 GLY A N 1
ATOM 668 C CA . GLY A 1 87 ? 25.157 6.586 -30.119 1.00 54.78 87 GLY A CA 1
ATOM 669 C C . GLY A 1 87 ? 24.090 5.753 -30.813 1.00 54.78 87 GLY A C 1
ATOM 670 O O . GLY A 1 87 ? 24.216 4.539 -30.914 1.00 54.78 87 GLY A O 1
ATOM 671 N N . ALA A 1 88 ? 23.059 6.407 -31.333 1.00 48.38 88 ALA A N 1
ATOM 672 C CA . ALA A 1 88 ? 22.398 5.962 -32.551 1.00 48.38 88 ALA A CA 1
ATOM 673 C C . ALA A 1 88 ? 21.792 7.202 -33.207 1.00 48.38 88 ALA A C 1
ATOM 675 O O . ALA A 1 88 ? 20.959 7.871 -32.600 1.00 48.38 88 ALA A O 1
ATOM 676 N N . GLU A 1 89 ? 22.298 7.525 -34.395 1.00 50.62 89 GLU A N 1
ATOM 677 C CA . GLU A 1 89 ? 21.818 8.546 -35.329 1.00 50.62 89 GLU A CA 1
ATOM 678 C C . GLU A 1 89 ? 20.340 8.898 -35.118 1.00 50.62 89 GLU A C 1
ATOM 680 O O . GLU A 1 89 ? 19.425 8.113 -35.388 1.00 50.62 89 GLU A O 1
ATOM 685 N N . GLN A 1 90 ? 20.124 10.100 -34.593 1.00 48.12 90 GLN A N 1
ATOM 686 C CA . GLN A 1 90 ? 18.812 10.679 -34.373 1.00 48.12 90 GLN A CA 1
ATOM 687 C C . GLN A 1 90 ? 18.184 10.947 -35.743 1.00 48.12 90 GLN A C 1
ATOM 689 O O . GLN A 1 90 ? 18.399 11.990 -36.354 1.00 48.12 90 GLN A O 1
ATOM 694 N N . THR A 1 91 ? 17.399 9.998 -36.254 1.00 53.78 91 THR A N 1
ATOM 695 C CA . THR A 1 91 ? 16.460 10.321 -37.331 1.00 53.78 91 THR A CA 1
ATOM 696 C C . THR A 1 91 ? 15.452 11.324 -36.754 1.00 53.78 91 THR A C 1
ATOM 698 O O . THR A 1 91 ? 14.850 11.045 -35.714 1.00 53.78 91 THR A O 1
ATOM 701 N N . PRO A 1 92 ? 15.263 12.506 -37.365 1.00 56.81 92 PRO A N 1
ATOM 702 C CA . PRO A 1 92 ? 14.636 13.654 -36.700 1.00 56.81 92 PRO A CA 1
ATOM 703 C C . PRO A 1 92 ? 13.154 13.471 -36.327 1.00 56.81 92 PRO A C 1
ATOM 705 O O . PRO A 1 92 ? 12.584 14.334 -35.666 1.00 56.81 92 PRO A O 1
ATOM 708 N N . ASN A 1 93 ? 12.526 12.354 -36.709 1.00 61.78 93 ASN A N 1
ATOM 709 C CA . ASN A 1 93 ? 11.072 12.194 -36.666 1.00 61.78 93 ASN A CA 1
ATOM 710 C C . ASN A 1 93 ? 10.590 10.957 -35.886 1.00 61.78 93 ASN A C 1
ATOM 712 O O . ASN A 1 93 ? 9.391 10.684 -35.888 1.00 61.78 93 ASN A O 1
ATOM 716 N N . THR A 1 94 ? 11.476 10.197 -35.233 1.00 57.34 94 THR A N 1
ATOM 717 C CA . THR A 1 94 ? 11.063 8.998 -34.484 1.00 57.34 94 THR A CA 1
ATOM 718 C C . THR A 1 94 ? 10.927 9.337 -32.995 1.00 57.34 94 THR A C 1
ATOM 720 O O . THR A 1 94 ? 11.945 9.567 -32.339 1.00 57.34 94 THR A O 1
ATOM 723 N N . PRO A 1 95 ? 9.710 9.395 -32.417 1.00 56.34 95 PRO A N 1
ATOM 724 C CA . PRO A 1 95 ? 9.565 9.603 -30.983 1.00 56.34 95 PRO A CA 1
ATOM 725 C C . PRO A 1 95 ? 10.171 8.415 -30.227 1.00 56.34 95 PRO A C 1
ATOM 727 O O . PRO A 1 95 ? 9.859 7.261 -30.506 1.00 56.34 95 PRO A O 1
ATOM 730 N N . ALA A 1 96 ? 11.014 8.700 -29.232 1.00 59.03 96 ALA A N 1
ATOM 731 C CA . ALA A 1 96 ? 11.692 7.719 -28.376 1.00 59.03 96 ALA A CA 1
ATOM 732 C C . ALA A 1 96 ? 10.750 6.980 -27.395 1.00 59.03 96 ALA A C 1
ATOM 734 O O . ALA A 1 96 ? 11.172 6.524 -26.333 1.00 59.03 96 ALA A O 1
ATOM 735 N N . PHE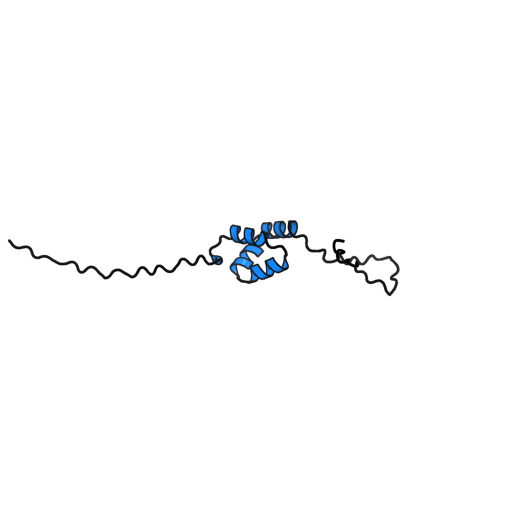 A 1 97 ? 9.463 6.881 -27.728 1.00 55.97 97 PHE A N 1
ATOM 736 C CA . PHE A 1 97 ? 8.462 6.176 -26.943 1.00 55.97 97 PHE A CA 1
ATOM 737 C C . PHE A 1 97 ? 8.048 4.900 -27.677 1.00 55.97 97 PHE A C 1
ATOM 739 O O . PHE A 1 97 ? 7.657 4.978 -28.842 1.00 55.97 97 PHE A O 1
ATOM 746 N N . PRO A 1 98 ? 8.073 3.724 -27.024 1.00 60.50 98 PRO A N 1
ATOM 747 C CA . PRO A 1 98 ? 7.467 2.541 -27.606 1.00 60.50 98 PRO A CA 1
ATOM 748 C C . PRO A 1 98 ? 5.959 2.784 -27.740 1.00 60.50 98 PRO A C 1
ATOM 750 O O . PRO A 1 98 ? 5.279 3.097 -26.760 1.00 60.50 98 PRO A O 1
ATOM 753 N N . HIS A 1 99 ? 5.434 2.655 -28.957 1.00 60.34 99 HIS A N 1
ATOM 754 C CA . HIS A 1 99 ? 3.998 2.678 -29.204 1.00 60.34 99 HIS A CA 1
ATOM 755 C C . HIS A 1 99 ? 3.352 1.500 -28.460 1.00 60.34 99 HIS A C 1
ATOM 757 O O . HIS A 1 99 ? 3.469 0.345 -28.862 1.00 60.34 99 HIS A O 1
ATOM 763 N N . LEU A 1 100 ? 2.686 1.785 -27.341 1.00 54.59 100 LEU A N 1
ATOM 764 C CA . LEU A 1 100 ? 1.854 0.808 -26.651 1.00 54.59 100 LEU A CA 1
ATOM 765 C C . LEU A 1 100 ? 0.619 0.557 -27.516 1.00 54.59 100 LEU A C 1
ATOM 767 O O . LEU A 1 100 ? -0.278 1.396 -27.590 1.00 54.59 100 LEU A O 1
ATOM 771 N N . HIS A 1 101 ? 0.587 -0.583 -28.201 1.00 62.97 101 HIS A N 1
ATOM 772 C CA . HIS A 1 101 ? -0.576 -0.989 -28.976 1.00 62.97 101 HIS A CA 1
ATOM 773 C C . HIS A 1 101 ? -1.718 -1.386 -28.026 1.00 62.97 101 HIS A C 1
ATOM 775 O O . HIS A 1 101 ? -1.525 -2.258 -27.174 1.00 62.97 101 HIS A O 1
ATOM 781 N N . PRO A 1 102 ? -2.914 -0.784 -28.156 1.00 61.47 102 PRO A N 1
ATOM 782 C CA . PRO A 1 102 ? -4.107 -1.283 -27.489 1.00 61.47 102 PRO A CA 1
ATOM 783 C C . PRO A 1 102 ? -4.370 -2.734 -27.903 1.00 61.47 102 PRO A C 1
ATOM 785 O O . PRO A 1 102 ? -4.253 -3.083 -29.078 1.00 61.47 102 PRO A O 1
ATOM 788 N N . CYS A 1 103 ? -4.714 -3.575 -26.928 1.00 53.72 103 CYS A N 1
ATOM 789 C CA . CYS A 1 103 ? -5.057 -4.977 -27.148 1.00 53.72 103 CYS A CA 1
ATOM 790 C C . CYS A 1 103 ? -6.188 -5.082 -28.197 1.00 53.72 103 CYS A C 1
ATOM 792 O O . CYS A 1 103 ? -7.214 -4.415 -28.021 1.00 53.72 103 CYS A O 1
ATOM 794 N N . PRO A 1 104 ? -6.035 -5.862 -29.287 1.00 72.81 104 PRO A N 1
ATOM 795 C CA . PRO A 1 104 ? -7.091 -6.004 -30.282 1.00 72.81 104 PRO A CA 1
ATOM 796 C C . PRO A 1 104 ? -8.311 -6.708 -29.664 1.00 72.81 104 PRO A C 1
ATOM 798 O O . PRO A 1 104 ? -8.138 -7.631 -28.862 1.00 72.81 104 PRO A O 1
ATOM 801 N N . PRO A 1 105 ? -9.544 -6.295 -30.011 1.00 68.38 105 PRO A N 1
ATOM 802 C CA . PRO A 1 105 ? -10.747 -6.918 -29.474 1.00 68.38 105 PRO A CA 1
ATOM 803 C C . PRO A 1 105 ? -10.814 -8.406 -29.867 1.00 68.38 105 PRO A C 1
ATOM 805 O O . PRO A 1 105 ? -10.357 -8.769 -30.959 1.00 68.38 105 PRO A O 1
ATOM 808 N N . PRO A 1 106 ? -11.378 -9.277 -29.007 1.00 62.41 106 PRO A N 1
ATOM 809 C CA . PRO A 1 106 ? -11.566 -10.681 -29.345 1.00 62.41 106 PRO A CA 1
ATOM 810 C C . PRO A 1 106 ? -12.486 -10.798 -30.566 1.00 62.41 106 PRO A C 1
ATOM 812 O O . PRO A 1 106 ? -13.527 -10.144 -30.640 1.00 62.41 106 PRO A O 1
ATOM 815 N N . ARG A 1 107 ? -12.059 -11.601 -31.547 1.00 69.38 107 ARG A N 1
ATOM 816 C CA . ARG A 1 107 ? -12.836 -11.879 -32.761 1.00 69.38 107 ARG A CA 1
ATOM 817 C C . ARG A 1 107 ? -14.062 -12.748 -32.415 1.00 69.38 107 ARG A C 1
ATOM 819 O O . ARG A 1 107 ? -13.924 -13.583 -31.520 1.00 69.38 107 ARG A O 1
ATOM 826 N N . PRO A 1 108 ? -15.215 -12.530 -33.078 1.00 70.50 108 PRO A N 1
ATOM 827 C CA . PRO A 1 108 ? -16.427 -13.324 -32.877 1.00 70.50 108 PRO A CA 1
ATOM 828 C C . PRO A 1 108 ? -16.266 -14.771 -33.351 1.00 70.50 108 PRO A C 1
ATOM 830 O O . PRO A 1 108 ? -15.452 -15.005 -34.277 1.00 70.50 108 PRO A O 1
#

Radius of gyration: 31.25 Å; Cα contacts (8 Å, |Δi|>4): 31; chains: 1; bounding box: 69×27×106 Å

Solvent-accessible surface area (backbone atoms only — not comparable to full-atom values): 7512 Å² total; per-residue (Å²): 138,84,87,84,84,81,80,81,87,73,78,78,82,75,80,77,76,76,66,76,83,71,80,45,84,82,72,54,52,64,70,59,51,51,54,57,52,58,71,46,88,39,70,70,58,37,52,57,60,26,66,74,39,72,69,50,36,45,53,54,67,75,29,64,68,57,53,51,52,40,46,70,7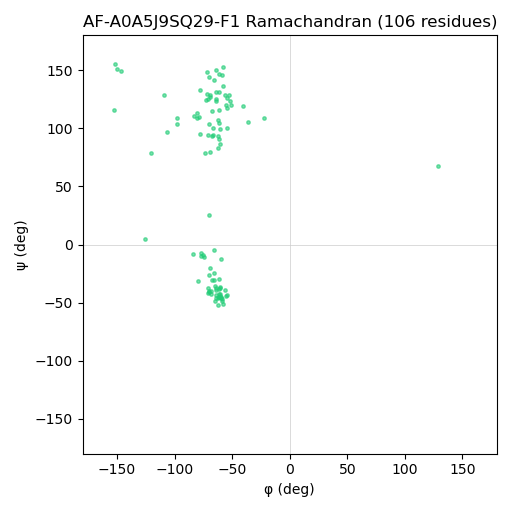7,42,64,73,78,75,74,75,81,82,71,82,70,93,83,68,88,80,61,94,82,69,74,96,60,84,82,79,75,77,82,77,78,86,80,133

Sequence (108 aa):
MAASGSSPTRPPPAKRQNKPSTTTVHSLGEDLLLAIFLQLPSLATLVRAALTCRPWRHAVASSPAFRRRFRALHPPPFLGLFFQVPGAEQTPNTPAFPHLHPCPPPRP

InterPro domains:
  IPR001810 F-box domain [PF12937] (30-70)
  IPR036047 F-box-like domain superfamily [SSF81383] (21-86)

Foldseek 3Di:
DDDDDDDDPDDDPDPPPPPPPPCDVVVDDLVVLLVVLLPDQDPVVSVVVQVVDDVSVCSCVVDPPSVVSSCVNHPPPDPDDPDPDPDDDCPPPDPPDPPPDDDDDDDD

Secondary structure (DSSP, 8-state):
---------PPP------------GGGS-HHHHHHHHHT-S-HHHHHHHHHT-HHHHHHHHH-HHHHHHHHHHSPPP--------S-S---TT--SS---PPPPPPP-